Protein AF-A0A0B1SWL4-F1 (afdb_monomer)

Foldseek 3Di:
DDFPFPVFFAQFDDDPPDPDTPDGDDGDTDDDDDDDPVVLVVVLVVQVVVQVVCPDPVNVVDPDGGDDPSVVVVVVVVCVVVVVVVVVVVVVVVVVVCVVVVVVVVVD

Structure (mmCIF, N/CA/C/O backbone):
data_AF-A0A0B1SWL4-F1
#
_entry.id   AF-A0A0B1SWL4-F1
#
loop_
_atom_site.group_PDB
_atom_site.id
_atom_site.type_symbol
_atom_site.label_atom_id
_atom_site.label_alt_id
_atom_site.label_comp_id
_atom_site.label_asym_id
_atom_site.label_entity_id
_atom_site.label_seq_id
_atom_site.pdbx_PDB_ins_code
_atom_site.Cartn_x
_atom_site.Cartn_y
_atom_site.Cartn_z
_atom_site.occupancy
_atom_site.B_iso_or_equiv
_atom_site.auth_seq_id
_atom_site.auth_comp_id
_atom_site.auth_asym_id
_atom_site.auth_atom_id
_atom_site.pdbx_PDB_model_num
ATOM 1 N N . MET A 1 1 ? -9.870 -19.533 11.410 1.00 41.78 1 MET A N 1
ATOM 2 C CA . MET A 1 1 ? -9.417 -18.127 11.386 1.00 41.78 1 MET A CA 1
ATOM 3 C C . MET A 1 1 ? -9.624 -17.560 12.782 1.00 41.78 1 MET A C 1
ATOM 5 O O . MET A 1 1 ? -10.764 -17.365 13.173 1.00 41.78 1 MET A O 1
ATOM 9 N N . TYR A 1 2 ? -8.558 -17.423 13.573 1.00 39.25 2 TYR A N 1
ATOM 10 C CA . TYR A 1 2 ? -8.637 -16.848 14.919 1.00 39.25 2 TYR A CA 1
ATOM 11 C C . TYR A 1 2 ? -8.392 -15.343 14.805 1.00 39.25 2 TYR A C 1
ATOM 13 O O . TYR A 1 2 ? -7.291 -14.926 14.455 1.00 39.25 2 TYR A O 1
ATOM 21 N N . ILE A 1 3 ? -9.427 -14.536 15.036 1.00 52.25 3 ILE A N 1
ATOM 22 C CA . ILE A 1 3 ? -9.321 -13.076 14.998 1.00 52.25 3 ILE A CA 1
ATOM 23 C C . ILE A 1 3 ? -8.775 -12.622 16.356 1.00 52.25 3 ILE A C 1
ATOM 25 O O . ILE A 1 3 ? -9.520 -12.473 17.321 1.00 52.25 3 ILE A O 1
ATOM 29 N N . PHE A 1 4 ? -7.460 -12.426 16.449 1.00 54.41 4 PHE A N 1
ATOM 30 C CA . PHE A 1 4 ? -6.845 -11.771 17.604 1.00 54.41 4 PHE A CA 1
ATOM 31 C C . PHE A 1 4 ? -6.958 -10.253 17.439 1.00 54.41 4 PHE A C 1
ATOM 33 O O . PHE A 1 4 ? -6.133 -9.622 16.784 1.00 54.41 4 PHE A O 1
ATOM 40 N N . ILE A 1 5 ? -7.996 -9.659 18.029 1.00 59.22 5 ILE A N 1
ATOM 41 C CA . ILE A 1 5 ? -8.247 -8.206 17.964 1.00 59.22 5 ILE A CA 1
ATOM 42 C C . ILE A 1 5 ? -7.223 -7.423 18.803 1.00 59.22 5 ILE A C 1
ATOM 44 O O . ILE A 1 5 ? -6.860 -6.306 18.451 1.00 59.22 5 ILE A O 1
ATOM 48 N N . GLY A 1 6 ? -6.681 -8.028 19.867 1.00 57.16 6 GLY A N 1
ATOM 49 C CA . GLY A 1 6 ? -5.826 -7.335 20.839 1.00 57.16 6 GLY A CA 1
ATOM 50 C C . GLY A 1 6 ? -4.525 -6.737 20.285 1.00 57.16 6 GLY A C 1
ATOM 51 O O . GLY A 1 6 ? -4.060 -5.746 20.830 1.00 57.16 6 GLY A O 1
ATOM 52 N N . ASN A 1 7 ? -3.955 -7.289 19.205 1.00 68.25 7 ASN A N 1
ATOM 53 C CA . ASN A 1 7 ? -2.749 -6.736 18.561 1.00 68.25 7 ASN A CA 1
ATOM 54 C C . ASN A 1 7 ? -3.055 -5.883 17.319 1.00 68.25 7 ASN A C 1
ATOM 56 O O . ASN A 1 7 ? -2.144 -5.364 16.685 1.00 68.25 7 ASN A O 1
ATOM 60 N N . ASN A 1 8 ? -4.327 -5.778 16.942 1.00 78.12 8 ASN A N 1
ATOM 61 C CA . ASN A 1 8 ? -4.738 -5.061 15.743 1.00 78.12 8 ASN A CA 1
ATOM 62 C C . ASN A 1 8 ? -5.669 -3.876 16.045 1.00 78.12 8 ASN A C 1
ATOM 64 O O . ASN A 1 8 ? -6.104 -3.196 15.119 1.00 78.12 8 ASN A O 1
ATOM 68 N N . ALA A 1 9 ? -5.980 -3.623 17.319 1.00 83.38 9 ALA A N 1
ATOM 69 C CA . ALA A 1 9 ? -6.710 -2.446 17.770 1.00 83.38 9 ALA A CA 1
ATOM 70 C C . ALA A 1 9 ? -5.731 -1.332 18.177 1.00 83.38 9 ALA A C 1
ATOM 72 O O . ALA A 1 9 ? -4.785 -1.557 18.930 1.00 83.38 9 ALA A O 1
ATOM 73 N N . TYR A 1 10 ? -5.985 -0.119 17.698 1.00 83.75 10 TYR A N 1
ATOM 74 C CA . TYR A 1 10 ? -5.175 1.076 17.905 1.00 83.75 10 TYR A CA 1
ATOM 75 C C . TYR A 1 10 ? -6.017 2.201 18.511 1.00 83.75 10 TYR A C 1
ATOM 77 O O . TYR A 1 10 ? -7.237 2.269 18.331 1.00 83.75 10 TYR A O 1
ATOM 85 N N . GLY A 1 11 ? -5.350 3.104 19.237 1.00 83.81 11 GLY A N 1
ATOM 86 C CA . GLY A 1 11 ? -6.030 4.151 20.004 1.00 83.81 11 GLY A CA 1
ATOM 87 C C . GLY A 1 11 ? -6.890 3.563 21.123 1.00 83.81 11 GLY A C 1
ATOM 88 O O . GLY A 1 11 ? -8.031 3.975 21.293 1.00 83.81 11 GLY A O 1
ATOM 89 N N . VAL A 1 12 ? -6.365 2.547 21.811 1.00 87.00 12 VAL A N 1
ATOM 90 C CA . VAL A 1 12 ? -7.062 1.833 22.885 1.00 87.00 12 VAL A CA 1
ATOM 91 C C . VAL A 1 12 ? -7.104 2.655 24.173 1.00 87.00 12 VAL A C 1
ATOM 93 O O . VAL A 1 12 ? -6.094 3.212 24.602 1.00 87.00 12 VAL A O 1
ATOM 96 N N . THR A 1 13 ? -8.274 2.691 24.801 1.00 85.62 13 THR A N 1
ATOM 97 C CA . THR A 1 13 ? -8.502 3.204 26.155 1.00 85.62 13 THR A CA 1
ATOM 98 C C . THR A 1 13 ? -8.777 2.023 27.076 1.00 85.62 13 THR A C 1
ATOM 100 O O . THR A 1 13 ? -9.461 1.074 26.686 1.00 85.62 13 THR A O 1
ATOM 103 N N . PHE A 1 14 ? -8.207 2.060 28.278 1.00 85.62 14 PHE A N 1
ATOM 104 C CA . PHE A 1 14 ? -8.352 1.005 29.275 1.00 85.62 14 PHE A CA 1
ATOM 105 C C . PHE A 1 14 ? -9.269 1.462 30.396 1.00 85.62 14 PHE A C 1
ATOM 107 O O . PHE A 1 14 ? -9.205 2.620 30.809 1.00 85.62 14 PHE A O 1
ATOM 114 N N . GLU A 1 15 ? -10.046 0.525 30.923 1.00 84.94 15 GLU A N 1
ATOM 115 C CA . GLU A 1 15 ? -10.880 0.772 32.091 1.00 84.94 15 GLU A CA 1
ATOM 116 C C . GLU A 1 15 ? -9.996 1.035 33.326 1.00 84.94 15 GLU A C 1
ATOM 118 O O . GLU A 1 15 ? -8.967 0.380 33.542 1.00 84.94 15 GLU A O 1
ATOM 123 N N . ASN A 1 16 ? -10.377 2.016 34.149 1.00 75.38 16 ASN A N 1
ATOM 124 C CA . ASN A 1 16 ? -9.566 2.490 35.273 1.00 75.38 16 ASN A CA 1
ATOM 125 C C . ASN A 1 16 ? -9.166 1.360 36.238 1.00 75.38 16 ASN A C 1
ATOM 127 O O . ASN A 1 16 ? -9.991 0.800 36.957 1.00 75.38 16 ASN A O 1
ATOM 131 N N . GLY A 1 17 ? -7.863 1.076 36.304 1.00 76.62 17 GLY A N 1
ATOM 132 C CA . GLY A 1 17 ? -7.287 0.086 37.217 1.00 76.62 17 GLY A CA 1
ATOM 133 C C . GLY A 1 17 ? -7.301 -1.356 36.701 1.00 76.62 17 GLY A C 1
ATOM 134 O O . GLY A 1 17 ? -6.805 -2.240 37.401 1.00 76.62 17 GLY A O 1
ATOM 135 N N . THR A 1 18 ? -7.795 -1.612 35.485 1.00 81.75 18 THR A N 1
ATOM 136 C CA . THR A 1 18 ? -7.723 -2.931 34.843 1.00 81.75 18 THR A CA 1
ATOM 137 C C . THR A 1 18 ? -6.875 -2.887 33.567 1.00 81.75 18 THR A C 1
ATOM 139 O O . THR A 1 18 ? -6.473 -1.833 33.081 1.00 81.75 18 THR A O 1
ATOM 142 N N . LYS A 1 19 ? -6.543 -4.066 33.029 1.00 79.62 19 LYS A N 1
ATOM 143 C CA . LYS A 1 19 ? -5.930 -4.211 31.695 1.00 79.62 19 LYS A CA 1
ATOM 144 C C . LYS A 1 19 ? -6.977 -4.530 30.620 1.00 79.62 19 LYS A C 1
ATOM 146 O O . LYS A 1 19 ? -6.626 -5.079 29.577 1.00 79.62 19 LYS A O 1
ATOM 151 N N . GLN A 1 20 ? -8.255 -4.272 30.894 1.00 82.06 20 GLN A N 1
ATOM 152 C CA . GLN A 1 20 ? -9.334 -4.532 29.947 1.00 82.06 20 GLN A CA 1
ATOM 153 C C . GLN A 1 20 ? -9.507 -3.334 29.017 1.00 82.06 20 GLN A C 1
ATOM 155 O O . GLN A 1 20 ? -9.413 -2.182 29.441 1.00 82.06 20 GLN A O 1
ATOM 160 N N . ILE A 1 21 ? -9.705 -3.623 27.732 1.00 82.75 21 ILE A N 1
ATOM 161 C CA . ILE A 1 21 ? -9.944 -2.602 26.713 1.00 82.75 21 ILE A CA 1
ATOM 162 C C . ILE A 1 21 ? -11.382 -2.107 26.875 1.00 82.75 21 ILE A C 1
ATOM 164 O O . ILE A 1 21 ? -12.315 -2.896 26.752 1.00 82.75 21 ILE A O 1
ATOM 168 N N . GLU A 1 22 ? -11.539 -0.811 27.117 1.00 86.81 22 GLU A N 1
ATOM 169 C CA . GLU A 1 22 ? -12.834 -0.134 27.224 1.00 86.81 22 GLU A CA 1
ATOM 170 C C . GLU A 1 22 ? -13.293 0.392 25.856 1.00 86.81 22 GLU A C 1
ATOM 172 O O . GLU A 1 22 ? -14.447 0.223 25.469 1.00 86.81 22 GLU A O 1
ATOM 177 N N . ALA A 1 23 ? -12.376 0.986 25.087 1.00 86.00 23 ALA A N 1
ATOM 178 C CA . ALA A 1 23 ? -12.659 1.542 23.764 1.00 86.00 23 ALA A CA 1
ATOM 179 C C . ALA A 1 23 ? -11.427 1.484 22.850 1.00 86.00 23 ALA A C 1
ATOM 181 O O . ALA A 1 23 ? -10.298 1.358 23.323 1.00 86.00 23 ALA A O 1
ATOM 182 N N . PHE A 1 24 ? -11.633 1.595 21.536 1.00 89.81 24 PHE A N 1
ATOM 183 C CA . PHE A 1 24 ? -10.569 1.741 20.539 1.00 89.81 24 PHE A CA 1
ATOM 184 C C . PHE A 1 24 ? -11.020 2.659 19.395 1.00 89.81 24 PHE A C 1
ATOM 186 O O . PHE A 1 24 ? -12.215 2.805 19.150 1.00 89.81 24 PHE A O 1
ATOM 193 N N . SER A 1 25 ? -10.064 3.269 18.689 1.00 88.75 25 SER A N 1
ATOM 194 C CA . SER A 1 25 ? -10.337 4.202 17.583 1.00 88.75 25 SER A CA 1
ATOM 195 C C . SER A 1 25 ? -10.212 3.543 16.207 1.00 88.75 25 SER A C 1
ATOM 197 O O . SER A 1 25 ? -10.971 3.834 15.286 1.00 88.75 25 SER A O 1
ATOM 199 N N . THR A 1 26 ? -9.264 2.619 16.045 1.00 87.75 26 THR A N 1
ATOM 200 C CA . THR A 1 26 ? -9.020 1.936 14.767 1.00 87.75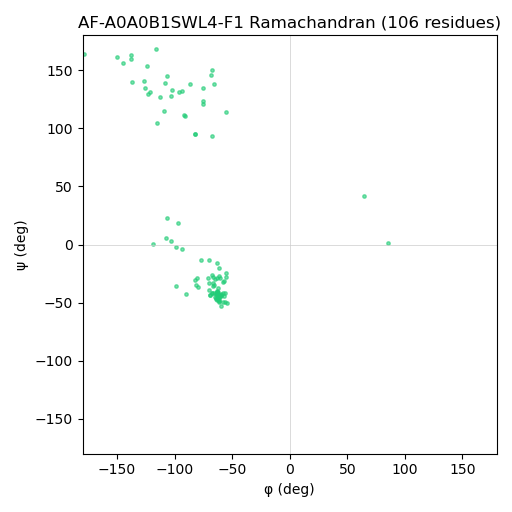 26 THR A CA 1
ATOM 201 C C . THR A 1 26 ? -8.792 0.454 15.004 1.00 87.75 26 THR A C 1
ATOM 203 O O . THR A 1 26 ? -8.106 0.084 15.951 1.00 87.75 26 THR A O 1
ATOM 206 N N . ALA A 1 27 ? -9.333 -0.399 14.138 1.00 88.06 27 ALA A N 1
ATOM 207 C CA . ALA A 1 27 ? -9.042 -1.827 14.132 1.00 88.06 27 ALA A CA 1
ATOM 208 C C . ALA A 1 27 ? -8.566 -2.255 12.743 1.00 88.06 27 ALA A C 1
ATOM 210 O O . ALA A 1 27 ? -9.159 -1.886 11.732 1.00 88.06 27 ALA A O 1
ATOM 211 N N . ILE A 1 28 ? -7.497 -3.043 12.706 1.00 87.06 28 ILE A N 1
ATOM 212 C CA . ILE A 1 28 ? -6.958 -3.651 11.495 1.00 87.06 28 ILE A CA 1
ATOM 213 C C . ILE A 1 28 ? -7.393 -5.116 11.470 1.00 87.06 28 ILE A C 1
ATOM 215 O O . ILE A 1 28 ? -7.290 -5.837 12.459 1.00 87.06 28 ILE A O 1
ATOM 219 N N . LEU A 1 29 ? -7.897 -5.584 10.335 1.00 85.88 29 LEU A N 1
ATOM 220 C CA . LEU A 1 29 ? -8.261 -6.986 10.157 1.00 85.88 29 LEU A CA 1
ATOM 221 C C . LEU A 1 29 ? -7.349 -7.592 9.089 1.00 85.88 29 LEU A C 1
ATOM 223 O O . LEU A 1 29 ? -7.527 -7.295 7.907 1.00 85.88 29 LEU A O 1
ATOM 227 N N . PRO A 1 30 ? -6.350 -8.406 9.476 1.00 84.25 30 PRO A N 1
ATOM 228 C CA . PRO A 1 30 ? -5.467 -9.033 8.507 1.00 84.25 30 PRO A CA 1
ATOM 229 C C . PRO A 1 30 ? -6.186 -10.190 7.805 1.00 84.25 30 PRO A C 1
ATOM 231 O O . PRO A 1 30 ? -6.641 -11.143 8.443 1.00 84.25 30 PRO A O 1
ATOM 234 N N . PHE A 1 31 ? -6.247 -10.124 6.476 1.00 83.31 31 PHE A N 1
ATOM 235 C CA . PHE A 1 31 ? -6.715 -11.211 5.621 1.00 83.31 31 PHE A CA 1
ATOM 236 C C . PHE A 1 31 ? -5.525 -11.796 4.867 1.00 83.31 31 PHE A C 1
ATOM 238 O O . PHE A 1 31 ? -4.908 -11.125 4.043 1.00 83.31 31 PHE A O 1
ATOM 245 N N . TYR A 1 32 ? -5.203 -13.056 5.151 1.00 83.00 32 TYR A N 1
ATOM 246 C CA . TYR A 1 32 ? -4.121 -13.760 4.472 1.00 83.00 32 TYR A CA 1
ATOM 247 C C . TYR A 1 32 ? -4.679 -14.505 3.265 1.00 83.00 32 TYR A C 1
ATOM 249 O O . TYR A 1 32 ? -5.429 -15.470 3.413 1.00 83.00 32 TYR A O 1
ATOM 257 N N . LEU A 1 33 ? -4.304 -14.046 2.075 1.00 81.69 33 LEU A N 1
ATOM 258 C CA . LEU A 1 33 ? -4.628 -14.700 0.815 1.00 81.69 33 LEU A CA 1
ATOM 259 C C . LEU A 1 33 ? -3.393 -15.435 0.315 1.00 81.69 33 LEU A C 1
ATOM 261 O O . LEU A 1 33 ? -2.315 -14.852 0.214 1.00 81.69 33 LEU A O 1
ATOM 265 N N . VAL A 1 34 ? -3.560 -16.714 -0.001 1.00 80.25 34 VAL A N 1
ATOM 266 C CA . VAL A 1 34 ? -2.500 -17.553 -0.558 1.00 80.25 34 VAL A CA 1
ATOM 267 C C . VAL A 1 34 ? -2.889 -17.903 -1.984 1.00 80.25 34 VAL A C 1
ATOM 269 O O . VAL A 1 34 ? -3.990 -18.393 -2.223 1.00 80.25 34 VAL A O 1
ATOM 272 N N . THR A 1 35 ? -1.986 -17.643 -2.924 1.00 76.75 35 THR A N 1
ATOM 273 C CA . THR A 1 35 ? -2.146 -17.995 -4.336 1.00 76.75 35 THR A CA 1
ATOM 274 C C . THR A 1 35 ? -0.834 -18.549 -4.890 1.00 76.75 35 THR A C 1
ATOM 276 O O . THR A 1 35 ? 0.232 -18.301 -4.320 1.00 76.75 35 THR A O 1
ATOM 279 N N . SER A 1 36 ? -0.905 -19.292 -5.995 1.00 78.94 36 SER A N 1
ATOM 280 C CA . SER A 1 36 ? 0.278 -19.661 -6.779 1.00 78.94 36 SER A CA 1
ATOM 281 C C . SER A 1 36 ? 0.884 -18.416 -7.438 1.00 78.94 36 SER A C 1
ATOM 283 O O . SER A 1 36 ? 0.167 -17.475 -7.781 1.00 78.94 36 SER A O 1
ATOM 285 N N . TYR A 1 37 ? 2.201 -18.408 -7.663 1.00 69.00 37 TYR A N 1
ATOM 286 C CA . TYR A 1 37 ? 2.882 -17.310 -8.368 1.00 69.00 37 TYR A CA 1
ATOM 287 C C . TYR A 1 37 ? 2.328 -17.080 -9.783 1.00 69.00 37 TYR A C 1
ATOM 289 O O . TYR A 1 37 ? 2.279 -15.939 -10.251 1.00 69.00 37 TYR A O 1
ATOM 297 N N . GLU A 1 38 ? 1.872 -18.152 -10.433 1.00 72.94 38 GLU A N 1
ATOM 298 C CA . GLU A 1 38 ? 1.273 -18.134 -11.773 1.00 72.94 38 GLU A CA 1
ATOM 299 C C . GLU A 1 38 ? -0.031 -17.316 -11.812 1.00 72.94 38 GLU A C 1
ATOM 301 O O . GLU A 1 38 ? -0.313 -16.649 -12.805 1.00 72.94 38 GLU A O 1
ATOM 306 N N . ASP A 1 39 ? -0.747 -17.246 -10.686 1.00 76.56 39 ASP A N 1
ATOM 307 C CA . ASP A 1 39 ? -2.041 -16.573 -10.541 1.00 76.56 39 ASP A CA 1
ATOM 308 C C . ASP A 1 39 ? -1.943 -15.255 -9.757 1.00 76.56 39 ASP A C 1
ATOM 310 O O . ASP A 1 39 ? -2.924 -14.757 -9.197 1.00 76.56 39 ASP A O 1
ATOM 314 N N . SER A 1 40 ? -0.757 -14.644 -9.711 1.00 69.44 40 SER A N 1
ATOM 315 C CA . SER A 1 40 ? -0.518 -13.378 -8.996 1.00 69.44 40 SER A CA 1
ATOM 316 C C . SER A 1 40 ? -1.459 -12.236 -9.421 1.00 69.44 40 SER A C 1
ATOM 318 O O . SER A 1 40 ? -1.803 -11.372 -8.610 1.00 69.44 40 SER A O 1
ATOM 320 N N . GLY A 1 41 ? -1.943 -12.253 -10.668 1.00 78.00 41 GLY A N 1
ATOM 321 C CA . GLY A 1 41 ? -2.940 -11.301 -11.163 1.00 78.00 41 GLY A CA 1
ATOM 322 C C . GLY A 1 41 ? -4.318 -11.435 -10.502 1.00 78.00 41 GLY A C 1
ATOM 323 O O . GLY A 1 41 ? -5.030 -10.438 -10.376 1.00 78.00 41 GLY A O 1
ATOM 324 N N . VAL A 1 42 ? -4.683 -12.631 -10.031 1.00 85.50 42 VAL A N 1
ATOM 325 C CA . VAL A 1 42 ? -5.996 -12.912 -9.430 1.00 85.50 42 VAL A CA 1
ATOM 326 C C . VAL A 1 42 ? -6.136 -12.211 -8.082 1.00 85.50 42 VAL A C 1
ATOM 328 O O . VAL A 1 42 ? -7.153 -11.568 -7.829 1.00 85.50 42 VAL A O 1
ATOM 331 N N . THR A 1 43 ? -5.096 -12.244 -7.244 1.00 84.38 43 THR A N 1
ATOM 332 C CA . THR A 1 43 ? -5.098 -11.562 -5.937 1.00 84.38 43 THR A CA 1
ATOM 333 C C . THR A 1 43 ? -5.241 -10.052 -6.089 1.00 84.38 43 THR A C 1
ATOM 335 O O . THR A 1 43 ? -5.944 -9.413 -5.308 1.00 84.38 43 THR A O 1
ATOM 338 N N . TYR A 1 44 ? -4.618 -9.472 -7.118 1.00 86.12 44 TYR A N 1
ATOM 339 C CA . TYR A 1 44 ? -4.763 -8.050 -7.415 1.00 86.12 44 TYR A CA 1
ATOM 340 C C . TYR A 1 44 ? -6.202 -7.689 -7.807 1.00 86.12 44 TYR A C 1
ATO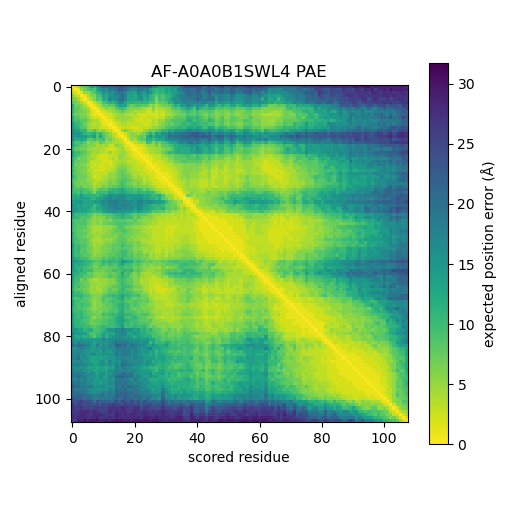M 342 O O . TYR A 1 44 ? -6.761 -6.740 -7.260 1.00 86.12 44 TYR A O 1
ATOM 350 N N . GLN A 1 45 ? -6.826 -8.464 -8.700 1.00 88.50 45 GLN A N 1
ATOM 351 C CA . GLN A 1 45 ? -8.221 -8.241 -9.101 1.00 88.50 45 GLN A CA 1
ATOM 352 C C . GLN A 1 45 ? -9.187 -8.417 -7.928 1.00 88.50 45 GLN A C 1
ATOM 354 O O . GLN A 1 45 ? -10.051 -7.572 -7.707 1.00 88.50 45 GLN A O 1
ATOM 359 N N . TRP A 1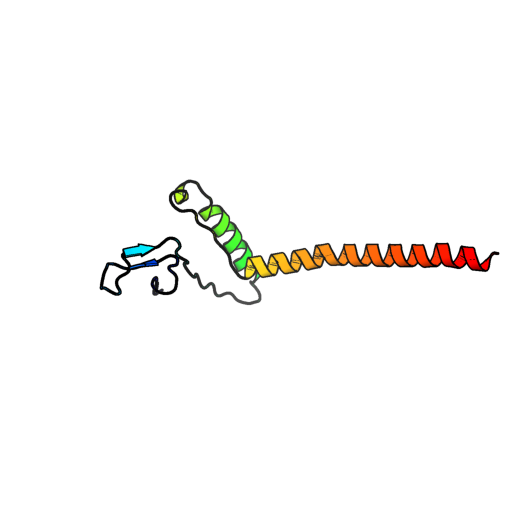 46 ? -8.992 -9.462 -7.123 1.00 89.12 46 TRP A N 1
ATOM 360 C CA . TRP A 1 46 ? -9.778 -9.679 -5.913 1.00 89.12 46 TRP A CA 1
ATOM 361 C C . TRP A 1 46 ? -9.687 -8.482 -4.959 1.00 89.12 46 TRP A C 1
ATOM 363 O O . TRP A 1 46 ? -10.706 -8.018 -4.455 1.00 89.12 46 TRP A O 1
ATOM 373 N N . LEU A 1 47 ? -8.484 -7.935 -4.753 1.00 89.56 47 LEU A N 1
ATOM 374 C CA . LEU A 1 47 ? -8.259 -6.800 -3.857 1.00 89.56 47 LEU A CA 1
ATOM 375 C C . LEU A 1 47 ? -8.915 -5.510 -4.371 1.00 89.56 47 LEU A C 1
ATOM 377 O O . LEU A 1 47 ? -9.427 -4.725 -3.573 1.00 89.56 47 LEU A O 1
ATOM 381 N N . LEU A 1 48 ? -8.939 -5.298 -5.691 1.00 90.81 48 LEU A N 1
ATOM 382 C CA . LEU A 1 48 ? -9.659 -4.178 -6.302 1.00 90.81 48 LEU A CA 1
ATOM 383 C C . LEU A 1 48 ? -11.172 -4.292 -6.100 1.00 90.81 48 LEU A C 1
ATOM 385 O O . LEU A 1 48 ? -11.805 -3.304 -5.731 1.00 90.81 48 LEU A O 1
ATOM 389 N N . GLU A 1 49 ? -11.748 -5.476 -6.310 1.00 90.69 49 GLU A N 1
ATOM 390 C CA . GLU A 1 49 ? -13.181 -5.700 -6.095 1.00 9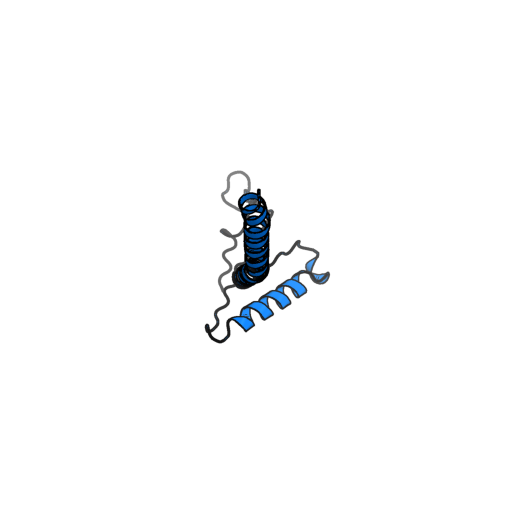0.69 49 GLU A CA 1
ATOM 391 C C . GLU A 1 49 ? -13.553 -5.605 -4.614 1.00 90.69 49 GLU A C 1
ATOM 393 O O . GLU A 1 49 ? -14.529 -4.943 -4.266 1.00 90.69 49 GLU A O 1
ATOM 398 N N . ALA A 1 50 ? -12.729 -6.162 -3.723 1.00 89.00 50 ALA A N 1
ATOM 399 C CA . ALA A 1 50 ? -12.900 -5.996 -2.287 1.00 89.00 50 ALA A CA 1
ATOM 400 C C . ALA A 1 50 ? -12.912 -4.507 -1.916 1.00 89.00 50 ALA A C 1
ATOM 402 O O . ALA A 1 50 ? -13.848 -4.043 -1.270 1.00 89.00 50 ALA A O 1
ATOM 403 N N . LYS A 1 51 ? -11.933 -3.724 -2.389 1.00 89.50 51 LYS A N 1
ATOM 404 C CA . LYS A 1 51 ? -11.877 -2.280 -2.132 1.00 89.50 51 LYS A CA 1
ATOM 405 C C . LYS A 1 51 ? -13.148 -1.556 -2.586 1.00 89.50 51 LYS A C 1
ATOM 407 O O . LYS A 1 51 ? -13.623 -0.696 -1.856 1.00 89.50 51 LYS A O 1
ATOM 412 N N . LYS A 1 52 ? -13.705 -1.892 -3.756 1.00 89.50 52 LYS A N 1
ATOM 413 C CA . LYS A 1 52 ? -14.971 -1.302 -4.231 1.00 89.50 52 LYS A CA 1
ATOM 414 C C . LYS A 1 52 ? -16.124 -1.630 -3.291 1.00 89.50 52 LYS A C 1
ATOM 416 O O . LYS A 1 52 ? -16.853 -0.728 -2.902 1.00 89.50 52 LYS A O 1
ATOM 421 N N . VAL A 1 53 ? -16.235 -2.893 -2.886 1.00 89.00 53 VAL A N 1
ATOM 422 C CA . VAL A 1 53 ? -17.272 -3.364 -1.965 1.00 89.00 53 VAL A CA 1
ATOM 423 C C . VAL A 1 53 ? -17.206 -2.633 -0.625 1.00 89.00 53 VAL A C 1
ATOM 425 O O . VAL A 1 53 ? -18.237 -2.207 -0.119 1.00 89.00 53 VAL A O 1
ATOM 428 N N . PHE A 1 54 ? -16.011 -2.435 -0.065 1.00 85.56 54 PHE A N 1
ATOM 429 C CA . PHE A 1 54 ? -15.834 -1.721 1.206 1.00 85.56 54 PHE A CA 1
ATOM 430 C C . PHE A 1 54 ? -16.112 -0.210 1.129 1.00 85.56 54 PHE A C 1
ATOM 432 O O . PHE A 1 54 ? -16.246 0.420 2.173 1.00 85.56 54 PHE A O 1
ATOM 439 N N . LEU A 1 55 ? -16.210 0.361 -0.075 1.00 85.50 55 LEU A N 1
ATOM 440 C CA . LEU A 1 55 ? -16.586 1.761 -0.305 1.00 85.50 55 LEU A CA 1
ATOM 441 C C . LEU A 1 55 ? -18.093 1.945 -0.553 1.00 85.50 55 LEU A C 1
ATOM 443 O O . LEU A 1 55 ? -18.545 3.073 -0.729 1.00 85.50 55 LEU A O 1
ATOM 447 N N . GLU A 1 56 ? -18.872 0.864 -0.610 1.00 88.38 56 GLU A N 1
ATOM 448 C CA . GLU A 1 56 ? -20.323 0.948 -0.773 1.00 88.38 56 GLU A CA 1
ATOM 449 C C . GLU A 1 56 ? -20.991 1.543 0.475 1.00 88.38 56 GLU A C 1
ATOM 451 O O . GLU A 1 56 ? -20.607 1.238 1.605 1.00 88.38 56 GLU A O 1
ATOM 456 N N . GLU A 1 57 ? -22.072 2.308 0.277 1.00 83.38 57 GLU A N 1
ATOM 457 C CA . GLU A 1 57 ? -22.812 3.000 1.350 1.00 83.38 57 GLU A CA 1
ATOM 458 C C . GLU A 1 57 ? -23.289 2.066 2.473 1.00 83.38 57 GLU A C 1
ATOM 460 O O . GLU A 1 57 ? -23.450 2.483 3.618 1.00 83.38 57 GLU A O 1
ATOM 465 N N . ARG A 1 58 ? -23.462 0.767 2.187 1.00 85.38 58 ARG A N 1
ATOM 466 C CA . ARG A 1 58 ? -23.829 -0.228 3.208 1.00 85.38 58 ARG A CA 1
ATOM 467 C C . ARG A 1 58 ? -22.794 -0.368 4.330 1.00 85.38 58 ARG A C 1
ATOM 469 O O . ARG A 1 58 ? -23.135 -0.893 5.387 1.00 85.38 58 ARG A O 1
ATOM 476 N N . PHE A 1 59 ? -21.550 0.050 4.099 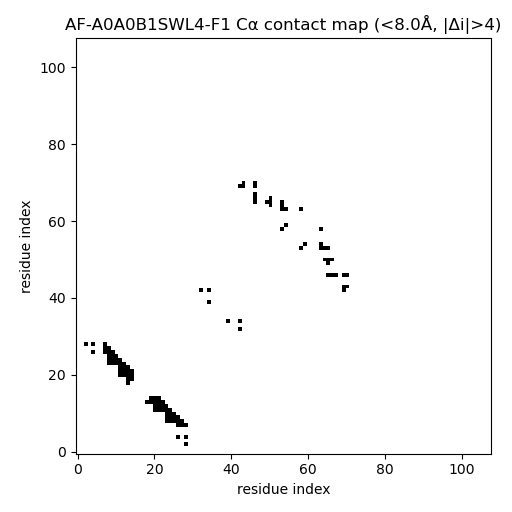1.00 82.25 59 PHE A N 1
ATOM 477 C CA . PHE A 1 59 ? -20.471 0.015 5.085 1.00 82.25 59 PHE A CA 1
ATOM 478 C C . PHE A 1 59 ? -20.105 1.400 5.628 1.00 82.25 59 PHE A C 1
ATOM 480 O O . PHE A 1 59 ? -19.195 1.482 6.445 1.00 82.25 59 PHE A O 1
ATOM 487 N N . ASP A 1 60 ? -20.836 2.461 5.268 1.00 81.94 60 ASP A N 1
ATOM 488 C CA . ASP A 1 60 ? -20.515 3.854 5.634 1.00 81.94 60 ASP A CA 1
ATOM 489 C C . ASP A 1 60 ? -20.560 4.127 7.152 1.00 81.94 60 ASP A C 1
ATOM 491 O O . ASP A 1 60 ? -19.982 5.087 7.653 1.00 81.94 60 ASP A O 1
ATOM 495 N N . ILE A 1 61 ? -21.176 3.219 7.920 1.00 83.50 61 ILE A N 1
ATOM 496 C CA . ILE A 1 61 ? -21.144 3.226 9.392 1.00 83.50 61 ILE A CA 1
ATOM 497 C C . ILE A 1 61 ? -19.696 3.192 9.915 1.00 83.50 61 ILE A C 1
ATOM 499 O O . ILE A 1 61 ? -19.403 3.751 10.972 1.00 83.50 61 ILE A O 1
ATOM 503 N N . PHE A 1 62 ? -18.783 2.552 9.180 1.00 81.50 62 PHE A N 1
ATOM 504 C CA . PHE A 1 62 ? -17.368 2.485 9.514 1.00 81.50 62 PHE A CA 1
ATOM 505 C C . PHE A 1 62 ? -16.535 3.039 8.365 1.00 81.50 62 PHE A C 1
ATOM 507 O O . PHE A 1 62 ? -16.635 2.576 7.231 1.00 81.50 62 PHE A O 1
ATOM 514 N N . LYS A 1 63 ? -15.616 3.962 8.667 1.00 83.62 63 LYS A N 1
ATOM 515 C CA . LYS A 1 63 ? -14.600 4.371 7.695 1.00 83.62 63 LYS A CA 1
ATOM 516 C C . LYS A 1 63 ? -13.648 3.196 7.444 1.00 83.62 63 LYS A C 1
ATOM 518 O O . LYS A 1 63 ? -12.689 2.995 8.189 1.00 83.62 63 LYS A O 1
ATOM 523 N N . CYS A 1 64 ? -13.945 2.411 6.414 1.00 84.75 64 CYS A N 1
ATOM 524 C CA . CYS A 1 64 ? -13.193 1.223 6.042 1.00 84.75 64 CYS A CA 1
ATOM 525 C C . CYS A 1 64 ? -12.182 1.558 4.947 1.00 84.75 64 CYS A C 1
ATOM 527 O O . CYS A 1 64 ? -12.520 2.141 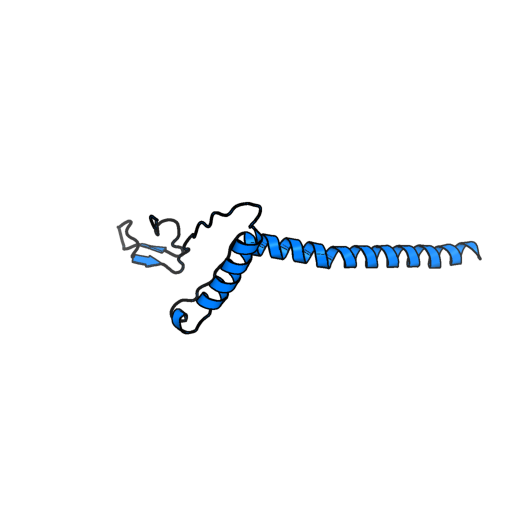3.920 1.00 84.75 64 CYS A O 1
ATOM 529 N N . GLU A 1 65 ? -10.940 1.130 5.142 1.00 84.19 65 GLU A N 1
ATOM 530 C CA . GLU A 1 65 ? -9.913 1.165 4.108 1.00 84.19 65 GLU A CA 1
ATOM 531 C C . GLU A 1 65 ? -9.313 -0.230 3.955 1.00 84.19 65 GLU A C 1
ATOM 533 O O . GLU A 1 65 ? -9.110 -0.954 4.931 1.00 84.19 65 GLU A O 1
ATOM 538 N N . VAL A 1 66 ? -9.040 -0.613 2.709 1.00 87.56 66 VAL A N 1
ATOM 539 C CA . VAL A 1 66 ? -8.441 -1.903 2.370 1.00 87.56 66 VAL A CA 1
ATOM 540 C C . VAL A 1 66 ? -7.142 -1.667 1.626 1.00 87.56 66 VAL A C 1
ATOM 542 O O . VAL 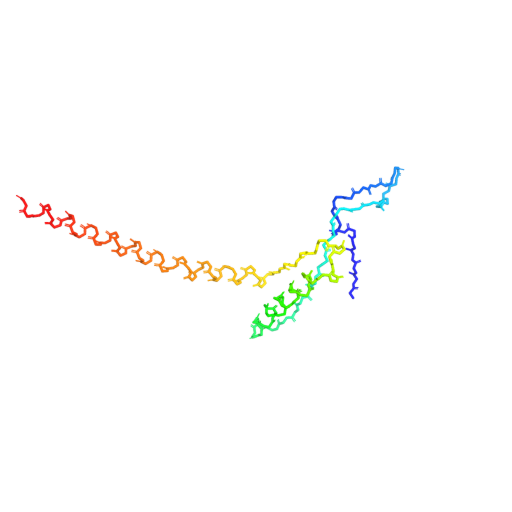A 1 66 ? -7.083 -0.898 0.664 1.00 87.56 66 VAL A O 1
ATOM 545 N N . THR A 1 67 ? -6.103 -2.359 2.076 1.00 86.56 67 THR A N 1
ATOM 546 C CA . THR A 1 67 ? -4.761 -2.310 1.504 1.00 86.56 67 THR A CA 1
ATOM 547 C C . THR A 1 67 ? -4.165 -3.715 1.424 1.00 86.56 67 THR A C 1
ATOM 549 O O . THR A 1 67 ? -4.666 -4.644 2.057 1.00 86.56 67 THR A O 1
ATOM 552 N N . GLY A 1 68 ? -3.110 -3.881 0.629 1.00 85.56 68 GLY A N 1
ATOM 553 C CA . GLY A 1 68 ? -2.398 -5.149 0.497 1.00 85.56 68 GLY A CA 1
ATOM 554 C C . GLY A 1 68 ? -1.208 -5.078 -0.457 1.00 85.56 68 GLY A C 1
ATOM 555 O O . GLY A 1 68 ? -1.104 -4.170 -1.286 1.00 85.56 68 GLY A O 1
ATOM 556 N N . ASP A 1 69 ? -0.329 -6.074 -0.374 1.00 84.12 69 ASP A N 1
ATOM 557 C CA . ASP A 1 69 ? 0.953 -6.119 -1.097 1.00 84.12 69 ASP A CA 1
ATOM 558 C C . ASP A 1 69 ? 0.796 -6.094 -2.624 1.00 84.12 69 ASP A C 1
ATOM 560 O O . ASP A 1 69 ? 1.650 -5.576 -3.350 1.00 84.12 69 ASP A O 1
ATOM 564 N N . ALA A 1 70 ? -0.328 -6.610 -3.130 1.00 82.44 70 ALA A N 1
ATOM 565 C CA . ALA A 1 70 ? -0.650 -6.576 -4.551 1.00 82.44 70 ALA A CA 1
ATOM 566 C C . ALA A 1 70 ? -0.875 -5.140 -5.069 1.00 82.44 70 ALA A C 1
ATOM 568 O O . ALA A 1 70 ? -0.487 -4.839 -6.198 1.00 82.44 70 ALA A O 1
ATOM 569 N N . LEU A 1 71 ? -1.444 -4.236 -4.255 1.00 85.31 71 LEU A N 1
ATOM 570 C CA . LEU A 1 71 ? -1.589 -2.817 -4.618 1.00 85.31 71 LEU A CA 1
ATOM 571 C C . LEU A 1 71 ? -0.228 -2.124 -4.655 1.00 85.31 71 LEU A C 1
ATOM 573 O O . LEU A 1 71 ? 0.056 -1.396 -5.603 1.00 85.31 71 LEU A O 1
ATOM 577 N N . VAL A 1 72 ? 0.626 -2.396 -3.665 1.00 85.50 72 VAL A N 1
ATOM 578 C CA . VAL A 1 72 ? 1.989 -1.848 -3.606 1.00 85.50 72 VAL A CA 1
ATOM 579 C C . VAL A 1 72 ? 2.798 -2.304 -4.819 1.00 85.50 72 VAL A C 1
ATOM 581 O O . VAL A 1 72 ? 3.420 -1.488 -5.490 1.00 85.50 72 VAL A O 1
ATOM 584 N N . SER A 1 73 ? 2.732 -3.592 -5.162 1.00 83.69 73 SER A N 1
ATOM 585 C CA . SER A 1 73 ? 3.443 -4.153 -6.316 1.00 83.69 73 SER A CA 1
ATOM 586 C C . SER A 1 73 ? 2.979 -3.538 -7.641 1.00 83.69 73 SER A C 1
ATOM 588 O O . SER A 1 73 ? 3.797 -3.223 -8.508 1.00 83.69 73 SER A O 1
ATOM 590 N N . ALA A 1 74 ? 1.669 -3.328 -7.800 1.00 83.88 74 ALA A N 1
ATOM 591 C CA . ALA A 1 74 ? 1.106 -2.670 -8.976 1.00 83.88 74 ALA A CA 1
ATOM 592 C C . ALA A 1 74 ? 1.540 -1.201 -9.077 1.00 83.88 74 ALA A C 1
ATOM 594 O O . ALA A 1 74 ? 1.899 -0.742 -10.161 1.00 83.88 74 ALA A O 1
ATOM 595 N N . GLU A 1 75 ? 1.556 -0.489 -7.953 1.00 84.19 75 GLU A N 1
ATOM 596 C CA . GLU A 1 75 ? 1.963 0.910 -7.879 1.00 84.19 75 GLU A CA 1
ATOM 597 C C . GLU A 1 75 ? 3.461 1.085 -8.174 1.00 84.19 75 GLU A C 1
ATOM 599 O O . GLU A 1 75 ? 3.843 1.948 -8.962 1.00 84.19 75 GLU A O 1
ATOM 604 N N . VAL A 1 76 ? 4.315 0.198 -7.652 1.00 85.50 76 VAL A N 1
ATOM 605 C CA . VAL A 1 76 ? 5.747 0.153 -7.997 1.00 85.50 76 VAL A CA 1
ATOM 606 C C . VAL A 1 76 ? 5.941 -0.100 -9.492 1.00 85.50 76 VAL A C 1
ATOM 608 O O . VAL A 1 76 ? 6.746 0.573 -10.137 1.00 85.50 76 VAL A O 1
ATOM 611 N N . ARG A 1 77 ? 5.177 -1.030 -10.081 1.00 85.19 77 ARG A N 1
ATOM 612 C CA . ARG A 1 77 ? 5.242 -1.295 -11.524 1.00 85.19 77 ARG A CA 1
ATOM 613 C C . ARG A 1 77 ? 4.806 -0.079 -12.343 1.00 85.19 77 ARG A C 1
ATOM 615 O O . ARG A 1 77 ? 5.448 0.229 -13.345 1.00 85.19 77 ARG A O 1
ATOM 622 N N . ARG A 1 78 ? 3.752 0.623 -11.917 1.00 85.25 78 ARG A N 1
ATOM 623 C CA . ARG A 1 78 ? 3.273 1.860 -12.552 1.00 85.25 78 ARG A CA 1
ATOM 624 C C . ARG A 1 78 ? 4.339 2.950 -12.502 1.00 85.25 78 ARG A C 1
ATOM 626 O O . ARG A 1 78 ? 4.681 3.497 -13.544 1.00 85.25 78 ARG A O 1
ATOM 633 N N . MET A 1 79 ? 4.930 3.186 -11.332 1.00 84.75 79 MET A N 1
ATOM 634 C CA . MET A 1 79 ? 6.037 4.131 -11.176 1.00 84.75 79 MET A CA 1
ATOM 635 C C . MET A 1 79 ? 7.223 3.775 -12.076 1.00 84.75 79 MET A C 1
ATOM 637 O O . MET A 1 79 ? 7.786 4.663 -12.712 1.00 84.75 79 MET A O 1
ATOM 641 N N . GLY A 1 80 ? 7.579 2.493 -12.193 1.00 83.69 80 GLY A N 1
ATOM 642 C CA . GLY A 1 80 ? 8.621 2.045 -13.121 1.00 83.69 80 GLY A CA 1
ATOM 643 C C . GLY A 1 80 ? 8.292 2.367 -14.584 1.00 83.69 80 GLY A C 1
ATOM 644 O O . GLY A 1 80 ? 9.138 2.894 -15.306 1.00 83.69 80 GLY A O 1
ATOM 645 N N . MET A 1 81 ? 7.050 2.114 -15.003 1.00 87.00 81 MET A N 1
ATOM 646 C CA . MET A 1 81 ? 6.579 2.370 -16.370 1.00 87.00 81 MET A CA 1
ATOM 647 C C . MET A 1 81 ? 6.437 3.859 -16.704 1.00 87.00 81 MET A C 1
ATOM 649 O O . MET A 1 81 ? 6.662 4.236 -17.848 1.00 87.00 81 MET A O 1
ATOM 653 N N . GLU A 1 82 ? 6.079 4.704 -15.738 1.00 86.75 82 GLU A N 1
ATOM 654 C CA . GLU A 1 82 ? 5.953 6.156 -15.928 1.00 86.75 82 GLU A CA 1
ATOM 655 C C . GLU A 1 82 ? 7.312 6.868 -15.845 1.00 86.75 82 GLU A C 1
ATOM 657 O O . GLU A 1 82 ? 7.569 7.819 -16.584 1.00 86.75 82 GLU A O 1
ATOM 662 N N . THR A 1 83 ? 8.225 6.389 -14.996 1.00 84.69 83 THR A N 1
ATOM 663 C CA . THR A 1 83 ? 9.535 7.027 -14.783 1.00 84.69 83 THR A CA 1
ATOM 664 C C . THR A 1 83 ? 10.534 6.679 -15.890 1.00 84.69 83 THR A C 1
ATOM 666 O O . THR A 1 83 ? 11.305 7.540 -16.315 1.00 84.69 83 THR A O 1
ATOM 669 N N . ALA A 1 84 ? 10.515 5.449 -16.415 1.00 85.62 84 ALA A N 1
ATOM 670 C CA . ALA A 1 84 ? 11.404 5.027 -17.502 1.00 85.62 84 ALA A CA 1
ATOM 671 C C . ALA A 1 84 ? 11.354 5.932 -18.760 1.00 85.62 84 ALA A C 1
ATOM 673 O O . ALA A 1 84 ? 12.418 6.379 -19.201 1.00 85.62 84 ALA A O 1
ATOM 674 N N . PRO A 1 85 ? 10.182 6.274 -19.336 1.00 85.81 85 PRO A N 1
ATOM 675 C CA . PRO A 1 85 ? 10.114 7.154 -20.504 1.00 85.81 85 PRO A CA 1
ATOM 676 C C . PRO A 1 85 ? 10.569 8.583 -20.187 1.00 85.81 85 PRO A C 1
ATOM 678 O O . PRO A 1 85 ? 11.207 9.217 -21.026 1.00 85.81 85 PRO A O 1
ATOM 681 N N . MET A 1 86 ? 10.317 9.075 -18.970 1.00 90.31 86 MET A N 1
ATOM 682 C CA . MET A 1 86 ? 10.790 10.392 -18.532 1.00 90.31 86 MET A CA 1
ATOM 683 C C . MET A 1 86 ? 12.323 10.459 -18.493 1.00 90.31 86 MET A C 1
ATOM 685 O O . MET A 1 86 ? 12.920 11.436 -18.955 1.00 90.31 86 MET A O 1
ATOM 689 N N . ILE A 1 87 ? 12.981 9.397 -18.017 1.00 90.12 87 ILE A N 1
ATOM 690 C CA . ILE A 1 87 ? 14.447 9.292 -18.033 1.00 90.12 87 ILE A CA 1
ATOM 691 C C . ILE A 1 87 ? 14.966 9.290 -19.476 1.00 90.12 87 ILE A C 1
ATOM 693 O O . ILE A 1 87 ? 15.860 10.065 -19.805 1.00 90.12 87 ILE A O 1
ATOM 697 N N . VAL A 1 88 ? 14.379 8.491 -20.369 1.00 91.56 88 VAL A N 1
ATOM 698 C CA . VAL A 1 88 ? 14.806 8.440 -21.780 1.00 91.56 88 VAL A CA 1
ATOM 699 C C . VAL A 1 88 ? 14.671 9.805 -22.465 1.00 91.56 88 VAL A C 1
ATOM 701 O O . VAL A 1 88 ? 15.596 10.246 -23.154 1.00 91.56 88 VAL A O 1
ATOM 704 N N . LEU A 1 89 ? 13.553 10.504 -22.253 1.00 92.44 89 LEU A N 1
ATOM 705 C CA . LEU A 1 89 ? 13.317 11.834 -22.819 1.00 92.44 89 LEU A CA 1
ATOM 706 C C . LEU A 1 89 ? 14.316 12.869 -22.292 1.00 92.44 89 LEU A C 1
ATOM 708 O O . LEU A 1 89 ? 14.895 13.617 -23.080 1.00 92.44 89 LEU A O 1
ATOM 712 N N . SER A 1 90 ? 14.554 12.890 -20.979 1.00 93.38 90 SER A N 1
ATOM 713 C CA . SER A 1 90 ? 15.504 13.825 -20.363 1.00 93.38 90 SER A CA 1
ATOM 714 C C . SER A 1 90 ? 16.944 13.605 -20.838 1.00 93.38 90 SER A C 1
ATOM 716 O O . SER A 1 90 ? 17.621 14.571 -21.193 1.00 93.38 90 SER A O 1
ATOM 718 N N . VAL A 1 91 ? 17.396 12.351 -20.944 1.00 94.62 91 VAL A N 1
ATOM 719 C CA . VAL A 1 91 ? 18.728 12.019 -21.478 1.00 94.62 91 VAL A CA 1
ATOM 720 C C . VAL A 1 91 ? 18.846 12.433 -22.945 1.00 94.62 91 VAL A C 1
ATOM 722 O O . VAL A 1 91 ? 19.843 13.037 -23.337 1.00 94.62 91 VAL A O 1
ATOM 725 N N . SER A 1 92 ? 17.814 12.178 -23.750 1.00 93.56 92 SER A N 1
ATOM 726 C CA . SER A 1 92 ? 17.795 12.566 -25.166 1.00 93.56 92 SER A CA 1
ATOM 727 C C . SER A 1 92 ? 17.883 14.086 -25.340 1.00 93.56 92 SER A C 1
ATOM 729 O O . SER A 1 92 ? 18.672 14.577 -26.149 1.00 93.56 92 SER A O 1
ATOM 731 N N . ALA A 1 93 ? 17.126 14.845 -24.542 1.00 94.31 93 ALA A N 1
ATOM 732 C CA . ALA A 1 93 ? 17.176 16.304 -24.538 1.00 94.31 93 ALA A CA 1
ATOM 733 C C . ALA A 1 93 ? 18.555 16.832 -24.111 1.00 94.31 93 ALA A C 1
ATOM 735 O O . ALA A 1 93 ? 19.078 17.759 -24.730 1.00 94.31 93 ALA A O 1
ATOM 736 N N . MET A 1 94 ? 19.175 16.213 -23.101 1.00 94.94 94 MET A N 1
ATOM 737 C CA . MET A 1 94 ? 20.526 16.558 -22.657 1.00 94.94 94 MET A CA 1
ATOM 738 C C . MET A 1 94 ? 21.564 16.333 -23.765 1.00 94.94 94 MET A C 1
ATOM 740 O O . MET A 1 94 ? 22.394 17.207 -24.007 1.00 94.94 94 MET A O 1
ATOM 744 N N . ILE A 1 95 ? 21.501 15.203 -24.477 1.00 93.50 95 ILE A N 1
ATOM 745 C CA . ILE A 1 95 ? 22.404 14.909 -25.601 1.00 93.50 95 ILE A CA 1
ATOM 746 C C . ILE A 1 95 ? 22.237 15.954 -26.708 1.00 93.50 95 ILE A C 1
ATOM 748 O O . ILE A 1 95 ? 23.229 16.515 -27.172 1.00 93.50 95 ILE A O 1
ATOM 752 N N . LEU A 1 96 ? 20.997 16.261 -27.102 1.00 92.88 96 LEU A N 1
ATOM 753 C CA . LEU A 1 96 ? 20.719 17.282 -28.116 1.00 92.88 96 LEU A CA 1
ATOM 754 C C . LEU A 1 96 ? 21.253 18.655 -27.706 1.00 92.88 96 LEU A C 1
ATOM 756 O O . LEU A 1 96 ? 21.853 19.350 -28.525 1.00 92.88 96 LEU A O 1
ATOM 760 N N . PHE A 1 97 ? 21.076 19.031 -26.439 1.00 92.44 97 PHE A N 1
ATOM 761 C CA . PHE A 1 97 ? 21.619 20.272 -25.905 1.00 92.44 97 PHE A CA 1
ATOM 762 C C . PHE A 1 97 ? 23.147 20.305 -26.025 1.00 92.44 97 PHE A C 1
ATOM 764 O O . PHE A 1 97 ? 23.694 21.225 -26.627 1.00 92.44 97 PHE A O 1
ATOM 771 N N . VAL A 1 98 ? 23.850 19.281 -25.536 1.00 92.06 98 VAL A N 1
ATOM 772 C CA . VAL A 1 98 ? 25.319 19.229 -25.614 1.00 92.06 98 VAL A CA 1
ATOM 773 C C . VAL A 1 98 ? 25.791 19.314 -27.064 1.00 92.06 98 VAL A C 1
ATOM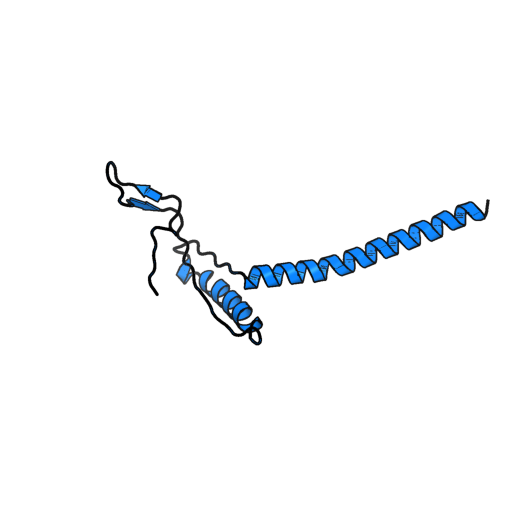 775 O O . VAL A 1 98 ? 26.615 20.162 -27.387 1.00 92.06 98 VAL A O 1
ATOM 778 N N . VAL A 1 99 ? 25.227 18.510 -27.964 1.00 91.12 99 V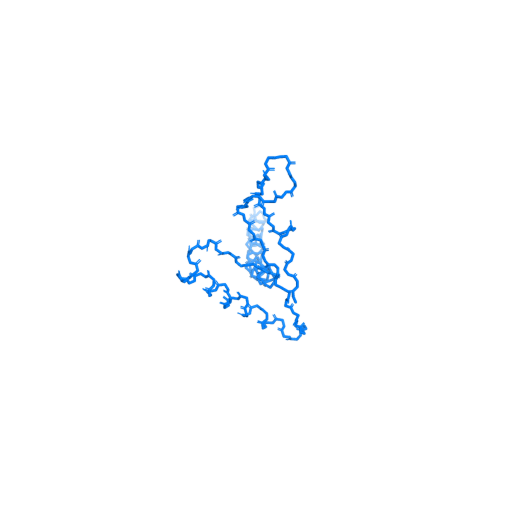AL A N 1
ATOM 779 C CA . VAL A 1 99 ? 25.643 18.465 -29.372 1.00 91.12 99 VAL A CA 1
ATOM 780 C C . VAL A 1 99 ? 25.443 19.820 -30.064 1.00 91.12 99 VAL A C 1
ATOM 782 O O . VAL A 1 99 ? 26.376 20.347 -30.675 1.00 91.12 99 VAL A O 1
ATOM 785 N N . CYS A 1 100 ? 24.263 20.431 -29.931 1.00 87.19 100 CYS A N 1
ATOM 786 C CA . CYS A 1 100 ? 23.962 21.723 -30.553 1.00 87.19 100 CYS A CA 1
ATOM 787 C C . CYS A 1 100 ? 24.854 22.858 -30.027 1.00 87.19 100 CYS A C 1
ATOM 789 O O . CYS A 1 100 ? 25.307 23.704 -30.803 1.00 87.19 100 CYS A O 1
ATOM 791 N N . PHE A 1 101 ? 25.129 22.890 -28.721 1.00 81.06 101 PHE A N 1
ATOM 792 C CA . PHE A 1 101 ? 25.927 23.956 -28.115 1.00 81.06 101 PHE A CA 1
ATOM 793 C C . PHE A 1 101 ? 27.442 23.734 -28.259 1.00 81.06 101 PHE A C 1
ATOM 795 O O . PHE A 1 101 ? 28.171 24.716 -28.411 1.00 81.06 101 PHE A O 1
ATOM 802 N N . SER A 1 102 ? 27.921 22.487 -28.304 1.00 75.94 102 SER A N 1
ATOM 803 C CA . SER A 1 102 ? 29.330 22.159 -28.564 1.00 75.94 102 SER A CA 1
ATOM 804 C C . SER A 1 102 ? 29.743 22.453 -30.009 1.00 75.94 102 SER A C 1
ATOM 806 O O . SER A 1 102 ? 30.817 23.010 -30.228 1.00 75.94 102 SER A O 1
ATOM 808 N N . PHE A 1 103 ? 28.892 22.180 -31.007 1.00 65.00 103 PHE A N 1
ATOM 809 C CA . PHE A 1 103 ? 29.212 22.528 -32.400 1.00 65.00 103 PHE A CA 1
ATOM 810 C C . PHE A 1 103 ? 29.247 24.036 -32.663 1.00 65.00 103 PHE A C 1
ATOM 812 O O . PHE A 1 103 ? 29.977 24.484 -33.547 1.00 65.00 103 PHE A O 1
ATOM 819 N N . ARG A 1 104 ? 28.508 24.833 -31.882 1.00 60.00 104 ARG A N 1
ATOM 820 C CA . ARG A 1 104 ? 28.562 26.297 -31.973 1.00 60.00 104 ARG A CA 1
ATOM 821 C C . ARG A 1 104 ? 29.930 26.862 -31.569 1.00 60.00 104 ARG A C 1
ATOM 823 O O . ARG A 1 104 ? 30.325 27.881 -32.117 1.00 60.00 104 ARG A O 1
ATOM 830 N N . TRP A 1 105 ? 30.654 26.191 -30.671 1.00 51.59 105 TRP A N 1
ATOM 831 C CA . TRP A 1 105 ? 31.993 26.604 -30.230 1.00 51.59 105 TRP A CA 1
ATOM 832 C C . TRP A 1 105 ? 33.117 26.208 -31.192 1.00 51.59 105 TRP A C 1
ATOM 834 O O . TRP A 1 105 ? 34.113 26.908 -31.266 1.00 51.59 105 TRP A O 1
ATOM 844 N N . VAL A 1 106 ? 32.967 25.119 -31.953 1.00 54.84 106 VAL A N 1
ATOM 845 C CA . VAL A 1 106 ? 34.000 24.648 -32.905 1.00 54.84 106 VAL A CA 1
ATOM 846 C C . VAL A 1 106 ? 34.030 25.473 -34.205 1.00 54.84 106 VAL A C 1
ATOM 848 O O . VAL A 1 106 ? 34.967 25.362 -34.990 1.00 54.84 106 VAL A O 1
ATOM 851 N N . LYS A 1 107 ? 33.004 26.296 -34.458 1.00 49.06 107 LYS A N 1
ATOM 852 C CA . LYS A 1 107 ? 32.857 27.093 -35.689 1.00 49.06 107 LYS A CA 1
ATOM 853 C C . LYS A 1 107 ? 33.190 28.590 -35.535 1.00 49.06 107 LYS A C 1
ATOM 855 O O . LYS A 1 107 ? 33.018 29.313 -36.516 1.00 49.06 107 LYS A O 1
ATOM 860 N N . GLN A 1 108 ? 33.627 29.044 -34.355 1.00 45.62 108 GLN A N 1
ATOM 861 C CA . GLN A 1 108 ? 34.251 30.363 -34.129 1.00 45.62 108 GLN A CA 1
ATOM 862 C C . GLN A 1 108 ? 35.759 30.200 -33.973 1.00 45.62 108 GLN A C 1
ATOM 864 O O . GLN A 1 108 ? 36.471 31.124 -34.419 1.00 45.62 108 GLN A O 1
#

Radius of gyration: 25.75 Å; Cα contacts (8 Å, |Δi|>4): 57; chains: 1; bounding box: 58×50×73 Å

Mean predicted aligned error: 10.41 Å

Solvent-accessible surface area (backbone atoms only — not comparable to full-atom values): 6780 Å² total; per-residue (Å²): 137,85,85,68,55,84,85,29,50,37,72,67,40,60,41,91,95,54,94,48,78,69,46,64,74,45,74,60,81,89,79,90,83,87,76,56,81,92,46,54,66,54,60,38,52,51,52,54,52,49,43,53,60,49,67,35,77,93,41,63,93,47,96,63,84,76,86,56,71,55,58,54,53,50,49,52,50,48,51,50,65,60,48,51,59,52,53,54,51,52,52,51,52,51,51,52,50,52,54,61,58,53,56,60,62,76,76,111

pLDDT: mean 81.47, std 11.67, range [39.25, 94.94]

Secondary structure (DSSP, 8-state):
----GGGTEES-EE-TTSS-EEE-SEE---------GGGHHHHHHHHHHHHHHHTSGGGTTS------HHHHHHHHHHHHHHHHHHHHHHHHHHHHHHHHHHHHHHT-

Sequence (108 aa):
MYIFIGNNAYGVTFENGTKQIEAFSTAILPFYLVTSYEDSGVTYQWLLEAKKVFLEERFDIFKCEVTGDALVSAEVRRMGMETAPMIVLSVSAMILFVVCFSFRWVKQ

Organism: Oesophagostomum dentatum (NCBI:txid61180)